Protein AF-A0A965QWD1-F1 (afdb_monomer)

Sequence (114 aa):
MAAEAGAGGAGETITLSPFEVVSENKGYFAANSVSGTRLNSKIEDLGQSITVMTKDQMQDFAMLDINDMFDYMASTEGTNSYSQFETDRTGAVVDKVSLDPNNANRVRGIGNAN

Secondary structure (DSSP, 8-state):
-PPP-----TT----PPPP------BTTB--EE-TTTSS-EEGGG-SS------HHHHHHTT--SHHHHHTTSTTEE-TTT---EEE-TTS-EEEHHHH-TTT--EETTTB---

Nearest PDB structures (foldseek):
  3qlb-assembly2_B  TM=6.874E-01  e=3.185E-02  Pseudomonas fluorescens
  6e4v-assembly1_A  TM=8.132E-01  e=6.174E-01  Escherichia coli BW25113
  3efm-assembly1_A  TM=7.427E-01  e=9.249E-01  Bordetella pertussis

Foldseek 3Di:
DDDDDDDDDDPDDDDDDDDDDDAPADQQDGQFDCPPPVDGGGPVPDPDDDDDGDPNNCVVQVPDDPQSVQVVDPQKHALVGAWDWDQDPVRDIDTCCVVPRNQRMDRPPPHTPD

Mean predicted aligned error: 10.03 Å

Structure (mmCIF, N/CA/C/O backbone):
data_AF-A0A965QWD1-F1
#
_entry.id   AF-A0A965QWD1-F1
#
loop_
_atom_site.group_PDB
_atom_site.id
_atom_site.type_symbol
_atom_site.label_atom_id
_atom_site.label_alt_id
_atom_site.label_comp_id
_atom_site.label_asym_id
_atom_site.label_entity_id
_atom_site.label_seq_id
_atom_site.pdbx_PDB_ins_code
_atom_site.Cartn_x
_atom_site.Cartn_y
_atom_site.Cartn_z
_atom_site.occupancy
_atom_site.B_iso_or_equiv
_atom_site.auth_seq_id
_atom_site.auth_comp_id
_atom_site.auth_asym_id
_atom_site.auth_atom_id
_atom_site.pdbx_PDB_model_num
ATOM 1 N N . MET A 1 1 ? -15.193 -3.843 41.020 1.00 39.53 1 MET A N 1
ATOM 2 C CA . MET A 1 1 ? -14.222 -4.095 42.104 1.00 39.53 1 MET A CA 1
ATOM 3 C C . MET A 1 1 ? -12.999 -3.258 41.768 1.00 39.53 1 MET A C 1
ATOM 5 O O . MET A 1 1 ? -12.417 -3.482 40.717 1.00 39.53 1 MET A O 1
ATOM 9 N N . ALA A 1 2 ? -12.770 -2.180 42.518 1.00 35.56 2 ALA A N 1
ATOM 10 C CA . ALA A 1 2 ? -11.785 -1.144 42.202 1.00 35.56 2 ALA A CA 1
ATOM 11 C C . ALA A 1 2 ? -10.358 -1.636 42.486 1.00 35.56 2 ALA A C 1
ATOM 13 O O . ALA A 1 2 ? -10.142 -2.301 43.497 1.00 35.56 2 ALA A O 1
ATOM 14 N N . ALA A 1 3 ? -9.412 -1.318 41.600 1.00 43.53 3 ALA A N 1
ATOM 15 C CA . ALA A 1 3 ? -7.992 -1.552 41.828 1.00 43.53 3 ALA A CA 1
ATOM 16 C C . ALA A 1 3 ? -7.415 -0.392 42.652 1.00 43.53 3 ALA A C 1
ATOM 18 O O . ALA A 1 3 ? -7.563 0.774 42.286 1.00 43.53 3 ALA A O 1
ATOM 19 N N . GLU A 1 4 ? -6.797 -0.731 43.778 1.00 44.12 4 GLU A N 1
ATOM 20 C CA . GLU A 1 4 ? -6.110 0.184 44.683 1.00 44.12 4 GLU A CA 1
ATOM 21 C C . GLU A 1 4 ? -4.706 0.489 44.135 1.00 44.12 4 GLU A C 1
ATOM 23 O O . GLU A 1 4 ? -3.931 -0.425 43.851 1.00 44.12 4 GLU A O 1
ATOM 28 N N . ALA A 1 5 ? -4.380 1.771 43.960 1.00 49.50 5 ALA A N 1
ATOM 29 C CA . ALA A 1 5 ? -3.040 2.213 43.586 1.00 49.50 5 ALA A CA 1
ATOM 30 C C . ALA A 1 5 ? -2.191 2.367 44.858 1.00 49.50 5 ALA A C 1
ATOM 32 O O . ALA A 1 5 ? -2.329 3.348 45.589 1.00 49.50 5 ALA A O 1
ATOM 33 N N . GLY A 1 6 ? -1.329 1.385 45.126 1.00 48.06 6 GLY A N 1
ATOM 34 C CA . GLY A 1 6 ? -0.339 1.453 46.199 1.00 48.06 6 GLY A CA 1
ATOM 35 C C . GLY A 1 6 ? 0.711 2.532 45.922 1.00 48.06 6 GLY A C 1
ATOM 36 O O . GLY A 1 6 ? 1.301 2.583 44.844 1.00 48.06 6 GLY A O 1
ATOM 37 N N . ALA A 1 7 ? 0.940 3.406 46.902 1.00 54.06 7 ALA A N 1
ATOM 38 C CA . ALA A 1 7 ? 1.985 4.421 46.868 1.00 54.06 7 ALA A CA 1
ATOM 39 C C . ALA A 1 7 ? 3.366 3.770 47.087 1.00 54.06 7 ALA A C 1
ATOM 41 O O . ALA A 1 7 ? 3.729 3.448 48.217 1.00 54.06 7 ALA A O 1
ATOM 42 N N . GLY A 1 8 ? 4.121 3.568 46.004 1.00 51.28 8 GLY A N 1
ATOM 43 C CA . GLY A 1 8 ? 5.502 3.074 46.041 1.00 51.28 8 GLY A CA 1
ATOM 44 C C . GLY A 1 8 ? 6.488 4.179 46.430 1.00 51.28 8 GLY A C 1
ATOM 45 O O . GLY A 1 8 ? 6.473 5.271 45.858 1.00 51.28 8 GLY A O 1
ATOM 46 N N . GLY A 1 9 ? 7.328 3.909 47.430 1.00 57.25 9 GLY A N 1
ATOM 47 C CA . GLY A 1 9 ? 8.361 4.829 47.908 1.00 57.25 9 GLY A CA 1
ATOM 48 C C . GLY A 1 9 ? 9.453 5.092 46.864 1.00 57.25 9 GLY A C 1
ATOM 49 O O . GLY A 1 9 ? 9.691 4.290 45.961 1.00 57.25 9 GLY A O 1
ATOM 50 N N . ALA A 1 10 ? 10.137 6.232 46.999 1.00 59.22 10 ALA A N 1
ATOM 51 C CA . ALA A 1 10 ? 11.223 6.648 46.113 1.00 59.22 10 ALA A CA 1
ATOM 52 C C . ALA A 1 10 ? 12.355 5.598 46.089 1.00 59.22 10 ALA A C 1
ATOM 54 O O . ALA A 1 10 ? 13.171 5.537 47.006 1.00 59.22 10 ALA A O 1
ATOM 55 N N . GLY A 1 11 ? 12.377 4.763 45.044 1.00 64.25 11 GLY A N 1
ATOM 56 C CA . GLY A 1 11 ? 13.372 3.704 44.838 1.00 64.25 11 GLY A CA 1
ATOM 57 C C . GLY A 1 11 ? 12.822 2.387 44.276 1.00 64.25 11 GLY A C 1
ATOM 58 O O . GLY A 1 11 ? 13.609 1.547 43.848 1.00 64.25 11 GLY A O 1
ATOM 59 N N . GLU A 1 12 ? 11.502 2.194 44.239 1.00 76.50 12 GLU A N 1
ATOM 60 C CA . GLU A 1 12 ? 10.887 0.965 43.724 1.00 76.50 12 GLU A CA 1
ATOM 61 C C . GLU A 1 12 ? 10.695 1.022 42.197 1.00 76.50 12 GLU A C 1
ATOM 63 O O . GLU A 1 12 ? 10.115 1.964 41.654 1.00 76.50 12 GLU A O 1
ATOM 68 N N . THR A 1 13 ? 11.218 0.027 41.473 1.00 77.38 13 THR A N 1
ATOM 69 C CA . THR A 1 13 ? 11.055 -0.066 40.015 1.00 77.38 13 THR A CA 1
ATOM 70 C C . THR A 1 13 ? 9.606 -0.408 39.675 1.00 77.38 13 THR A C 1
ATOM 72 O O . THR A 1 13 ? 9.156 -1.533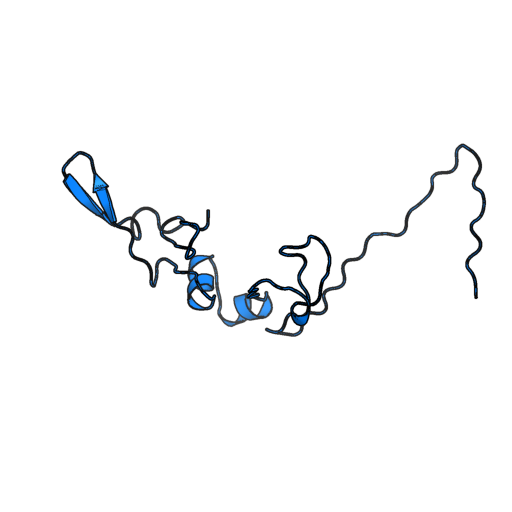 39.883 1.00 77.38 13 THR A O 1
ATOM 75 N N . ILE A 1 14 ? 8.879 0.560 39.114 1.00 82.31 14 ILE A N 1
ATOM 76 C CA . ILE A 1 14 ? 7.513 0.356 38.628 1.00 82.31 14 ILE A CA 1
ATOM 77 C C . ILE A 1 14 ? 7.577 -0.502 37.364 1.00 82.31 14 ILE A C 1
ATOM 79 O O . ILE A 1 14 ? 8.058 -0.063 36.320 1.00 82.31 14 ILE A O 1
ATOM 83 N N . THR A 1 15 ? 7.083 -1.734 37.461 1.00 83.12 15 THR A N 1
ATOM 84 C CA . THR A 1 15 ? 6.908 -2.600 36.293 1.00 83.12 15 THR A CA 1
ATOM 85 C C . THR A 1 15 ? 5.579 -2.253 35.637 1.00 83.12 15 THR A C 1
ATOM 87 O O . THR A 1 15 ? 4.520 -2.433 36.236 1.00 83.12 15 THR A O 1
ATOM 90 N N . LEU A 1 16 ? 5.633 -1.720 34.417 1.00 87.81 16 LEU A N 1
ATOM 91 C CA . LEU A 1 16 ? 4.440 -1.458 33.619 1.00 87.81 16 LEU A CA 1
ATOM 92 C C . LEU A 1 16 ? 3.940 -2.752 32.976 1.00 87.81 16 LEU A C 1
ATOM 94 O O . LEU A 1 16 ? 4.729 -3.635 32.634 1.00 87.81 16 LEU A O 1
ATOM 98 N N . SER A 1 17 ? 2.626 -2.836 32.777 1.00 88.88 17 SER A N 1
ATOM 99 C CA . SER A 1 17 ? 2.031 -3.897 31.970 1.00 88.88 17 SER A CA 1
ATOM 100 C C . SER A 1 17 ? 2.636 -3.892 30.560 1.00 88.88 17 SER A C 1
ATOM 102 O O . SER A 1 17 ? 2.851 -2.810 30.000 1.00 88.88 17 SER A O 1
ATOM 104 N N . PRO A 1 18 ? 2.903 -5.070 29.967 1.00 87.62 18 PRO A N 1
ATOM 105 C CA . PRO A 1 18 ? 3.373 -5.144 28.594 1.00 87.62 18 PRO A CA 1
ATOM 106 C C . PRO A 1 18 ? 2.336 -4.529 27.652 1.00 87.62 18 PRO A C 1
ATOM 108 O O . PRO A 1 18 ? 1.128 -4.671 27.845 1.00 87.62 18 PRO A O 1
ATOM 111 N N . PHE A 1 19 ? 2.823 -3.839 26.627 1.00 83.56 19 PHE A N 1
ATOM 112 C CA . PHE A 1 19 ? 1.975 -3.371 25.543 1.00 83.56 19 PHE A CA 1
ATOM 113 C C . PHE A 1 19 ? 1.619 -4.559 24.644 1.00 83.56 19 PHE A C 1
ATOM 115 O O . PHE A 1 19 ? 2.508 -5.183 24.064 1.00 83.56 19 PHE A O 1
ATOM 122 N N . GLU A 1 20 ? 0.329 -4.872 24.541 1.00 78.12 20 GLU A N 1
ATOM 123 C CA . GLU A 1 20 ? -0.195 -5.932 23.681 1.00 78.12 20 GLU A CA 1
ATOM 124 C C . GLU A 1 20 ? -0.981 -5.320 22.516 1.00 78.12 20 GLU A C 1
ATOM 126 O O . GLU A 1 20 ? -1.841 -4.4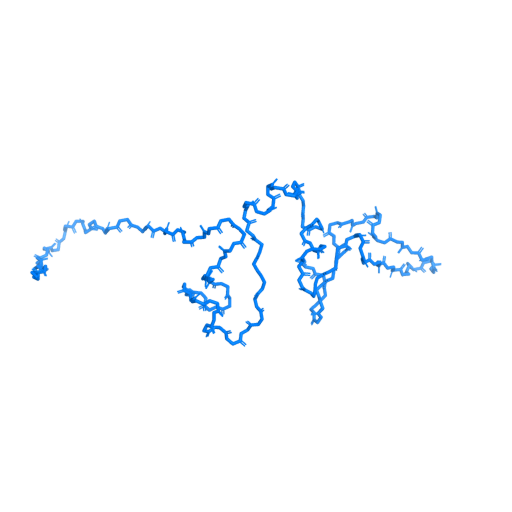59 22.714 1.00 78.12 20 GLU A O 1
ATOM 131 N N . VAL A 1 21 ? -0.681 -5.762 21.291 1.00 72.06 21 VAL A N 1
ATOM 132 C CA . VAL A 1 21 ? -1.420 -5.378 20.082 1.00 72.06 21 VAL A CA 1
ATOM 133 C C . VAL A 1 21 ? -2.273 -6.559 19.651 1.00 72.06 21 VAL A C 1
ATOM 135 O O . VAL A 1 21 ? -1.741 -7.584 19.233 1.00 72.06 21 VAL A O 1
ATOM 138 N N . VAL A 1 22 ? -3.593 -6.403 19.718 1.00 73.06 22 VAL A N 1
ATOM 139 C CA . VAL A 1 22 ? -4.544 -7.420 19.263 1.00 73.06 22 VAL A CA 1
ATOM 140 C C . VAL A 1 22 ? -5.014 -7.061 17.855 1.00 73.06 22 VAL A C 1
ATOM 142 O O . VAL A 1 22 ? -5.509 -5.959 17.624 1.00 73.06 22 VAL A O 1
ATOM 145 N N . SER A 1 23 ? -4.848 -7.975 16.897 1.00 71.94 23 SER A N 1
ATOM 146 C CA . SER A 1 23 ? -5.399 -7.814 15.549 1.00 71.94 23 SER A CA 1
ATOM 147 C C . SER A 1 23 ? -6.810 -8.401 15.476 1.00 71.94 23 SER A C 1
ATOM 149 O O . SER A 1 23 ? -6.989 -9.589 15.736 1.00 71.94 23 SER A O 1
ATOM 151 N N . GLU A 1 24 ? -7.788 -7.605 15.049 1.00 74.75 24 GLU A N 1
ATOM 152 C CA . GLU A 1 24 ? -9.187 -8.030 14.849 1.00 74.75 24 GLU A CA 1
ATOM 153 C C . GLU A 1 24 ? -9.531 -8.264 13.363 1.00 74.75 24 GLU A C 1
ATOM 155 O O . GLU A 1 24 ? -10.678 -8.121 12.943 1.00 74.75 24 GLU A O 1
ATOM 160 N N . ASN A 1 25 ? -8.538 -8.599 12.534 1.00 80.38 25 ASN A N 1
ATOM 161 C CA . ASN A 1 25 ? -8.762 -8.865 11.110 1.00 80.38 25 ASN A CA 1
ATOM 162 C C . ASN A 1 25 ? -9.271 -10.295 10.898 1.00 80.38 25 ASN A C 1
ATOM 164 O O . ASN A 1 25 ? -8.824 -11.228 11.568 1.00 80.38 25 ASN A O 1
ATOM 168 N N . LYS A 1 26 ? -10.186 -10.477 9.941 1.00 86.81 26 LYS A N 1
ATOM 169 C CA . LYS A 1 26 ? -10.729 -11.791 9.578 1.00 86.81 26 LYS A CA 1
ATOM 170 C C . LYS A 1 26 ? -10.659 -11.988 8.069 1.00 86.81 26 LYS A C 1
ATOM 172 O O . LYS A 1 26 ? -11.469 -11.419 7.335 1.00 86.81 26 LYS A O 1
ATOM 177 N N . GLY A 1 27 ? -9.730 -12.830 7.618 1.00 91.38 27 GLY A N 1
ATOM 178 C CA . GLY A 1 27 ? -9.482 -13.031 6.192 1.00 91.38 27 GLY A CA 1
ATOM 179 C C . GLY A 1 27 ? -9.188 -11.694 5.514 1.00 91.38 27 GLY A C 1
ATOM 180 O O . GLY A 1 27 ? -8.388 -10.902 6.006 1.00 91.38 27 GLY A O 1
ATOM 181 N N . TYR A 1 28 ? -9.910 -11.402 4.431 1.00 93.94 28 TYR A N 1
ATOM 182 C CA . TYR A 1 28 ? -9.712 -10.179 3.642 1.00 93.94 28 TYR A CA 1
ATOM 183 C C . TYR A 1 28 ? -10.410 -8.940 4.221 1.00 93.94 28 TYR A C 1
ATOM 185 O O . TYR A 1 28 ? -10.383 -7.874 3.611 1.00 93.94 28 TYR A O 1
ATOM 193 N N . PHE A 1 29 ? -11.053 -9.060 5.385 1.00 91.19 29 PHE A N 1
ATOM 194 C CA . PHE A 1 29 ? -11.743 -7.953 6.033 1.00 91.19 29 PHE A CA 1
ATOM 195 C C . PHE A 1 29 ? -10.931 -7.394 7.206 1.00 91.19 29 PHE A C 1
ATOM 197 O O . PHE A 1 29 ? -10.606 -8.111 8.159 1.00 91.19 29 PHE A O 1
ATOM 204 N N . ALA A 1 30 ? -10.665 -6.088 7.151 1.00 90.81 30 ALA A N 1
ATOM 205 C CA . ALA A 1 30 ? -10.085 -5.303 8.233 1.00 90.81 30 ALA A CA 1
ATOM 206 C C . ALA A 1 30 ? -11.078 -4.211 8.653 1.00 90.81 30 ALA A C 1
ATOM 208 O O . ALA A 1 30 ? -11.508 -3.415 7.822 1.00 90.81 30 ALA A O 1
ATOM 209 N N . ALA A 1 31 ? -11.452 -4.181 9.935 1.00 88.81 31 ALA A N 1
ATOM 210 C CA . ALA A 1 31 ? -12.445 -3.235 10.458 1.00 88.81 31 ALA A CA 1
ATOM 211 C C . ALA A 1 31 ? -11.830 -1.907 10.924 1.00 88.81 31 ALA A C 1
ATOM 213 O O . ALA A 1 31 ? -12.501 -0.874 10.922 1.00 88.81 31 ALA A O 1
ATOM 214 N N . ASN A 1 32 ? -10.554 -1.939 11.318 1.00 90.31 32 ASN A N 1
ATOM 215 C CA . ASN A 1 32 ? -9.872 -0.831 11.973 1.00 90.31 32 ASN A CA 1
ATOM 216 C C . ASN A 1 32 ? -8.557 -0.498 11.256 1.00 90.31 32 ASN A C 1
ATOM 218 O O . ASN A 1 32 ? -7.945 -1.354 10.616 1.00 90.31 32 ASN A O 1
ATOM 222 N N . SER A 1 33 ? -8.101 0.745 11.383 1.00 89.38 33 SER A N 1
ATOM 223 C CA . SER A 1 33 ? -6.826 1.207 10.840 1.00 89.38 33 SER A CA 1
ATOM 224 C C . SER A 1 33 ? -6.203 2.269 11.740 1.00 89.38 33 SER A C 1
ATOM 226 O O . SER A 1 33 ? -6.896 3.111 12.305 1.00 89.38 33 SER A O 1
ATOM 228 N N . VAL A 1 34 ? -4.873 2.232 11.838 1.00 89.88 34 VAL A N 1
ATOM 229 C CA . VAL A 1 34 ? -4.048 3.285 12.459 1.00 89.88 34 VAL A CA 1
ATOM 230 C C . VAL A 1 34 ? -3.611 4.327 11.419 1.00 89.88 34 VAL A C 1
ATOM 232 O O . VAL A 1 34 ? -3.122 5.409 11.760 1.00 89.88 34 VAL A O 1
ATOM 235 N N . SER A 1 35 ? -3.795 4.018 10.131 1.00 86.75 35 SER A N 1
ATOM 236 C CA . SER A 1 35 ? -3.427 4.907 9.035 1.00 86.75 35 SER A CA 1
ATOM 237 C C . SER A 1 35 ? -4.268 6.185 9.063 1.00 86.75 35 SER A C 1
ATOM 239 O O . SER A 1 35 ? -5.474 6.157 9.297 1.00 86.75 35 SER A O 1
ATOM 241 N N . GLY A 1 36 ? -3.616 7.327 8.848 1.00 84.12 36 GLY A N 1
ATOM 242 C CA . GLY A 1 36 ? -4.245 8.649 8.846 1.00 84.12 36 GLY A CA 1
ATOM 243 C C . GLY A 1 36 ? -4.372 9.310 10.224 1.00 84.12 36 GLY A C 1
ATOM 244 O O . GLY A 1 36 ? -4.109 10.505 10.327 1.00 84.12 36 GLY A O 1
ATOM 245 N N . THR A 1 37 ? -4.718 8.573 11.286 1.00 89.12 37 THR A N 1
ATOM 246 C CA . THR A 1 37 ? -5.006 9.163 12.616 1.00 89.12 37 THR A CA 1
ATOM 247 C C . THR A 1 37 ? -4.007 8.801 13.711 1.00 89.12 37 THR A C 1
ATOM 249 O O . THR A 1 37 ? -4.008 9.448 14.756 1.00 89.12 37 THR A O 1
ATOM 252 N N . ARG A 1 38 ? -3.145 7.794 13.500 1.00 88.62 38 ARG A N 1
ATOM 253 C CA . ARG A 1 38 ? -2.241 7.224 14.524 1.00 88.62 38 ARG A CA 1
ATOM 254 C C . ARG A 1 38 ? -2.960 6.627 15.742 1.00 88.62 38 ARG A C 1
ATOM 256 O O . ARG A 1 38 ? -2.316 6.316 16.740 1.00 88.62 38 ARG A O 1
ATOM 263 N N . LEU A 1 39 ? -4.272 6.441 15.655 1.00 87.38 39 LEU A N 1
ATOM 264 C CA . LEU A 1 39 ? -5.106 5.793 16.661 1.00 87.38 39 LEU A CA 1
ATOM 265 C C . LEU A 1 39 ? -5.775 4.587 16.012 1.00 87.38 39 LEU A C 1
ATOM 267 O O . LEU A 1 39 ? -6.071 4.629 14.825 1.00 87.38 39 LEU A O 1
ATOM 271 N N . ASN A 1 40 ? -6.026 3.523 16.773 1.00 87.50 40 ASN A N 1
ATOM 272 C CA . ASN A 1 40 ? -6.794 2.386 16.270 1.00 87.50 40 ASN A CA 1
ATOM 273 C C . ASN A 1 40 ? -8.266 2.800 16.105 1.00 87.50 40 ASN A C 1
ATOM 275 O O . ASN A 1 40 ? -9.040 2.740 17.060 1.00 87.50 40 ASN A O 1
ATOM 279 N N . SER A 1 41 ? -8.621 3.292 14.919 1.00 90.25 41 SER A N 1
ATOM 280 C CA . SER A 1 41 ? -9.950 3.810 14.593 1.00 90.25 41 SER A CA 1
ATOM 281 C C . SER A 1 41 ? -10.674 2.855 13.656 1.00 90.25 41 SER A C 1
ATOM 283 O O . SER A 1 41 ? -10.056 2.259 12.773 1.00 90.25 41 SER A O 1
ATOM 285 N N . LYS A 1 42 ? -11.993 2.740 13.808 1.00 90.44 42 LYS A N 1
ATOM 286 C CA . LYS A 1 42 ? -12.811 2.008 12.844 1.00 90.44 42 LYS A CA 1
ATOM 287 C C . LYS A 1 42 ? -12.804 2.722 11.501 1.00 90.44 42 LYS A C 1
ATOM 289 O O . LYS A 1 42 ? -12.924 3.943 11.456 1.00 90.44 42 LYS A O 1
ATOM 294 N N . ILE A 1 43 ? -12.721 1.967 10.411 1.00 90.75 43 ILE A N 1
ATOM 295 C CA . ILE A 1 43 ? -12.671 2.539 9.058 1.00 90.75 43 ILE A CA 1
ATOM 296 C C . ILE A 1 43 ? -13.968 3.294 8.720 1.00 90.75 43 ILE A C 1
ATOM 298 O O . ILE A 1 43 ? -13.903 4.316 8.046 1.00 90.75 43 ILE A O 1
ATOM 302 N N . GLU A 1 44 ? -15.120 2.858 9.244 1.00 90.88 44 GLU A N 1
ATOM 303 C CA . GLU A 1 44 ? -16.417 3.536 9.058 1.00 90.88 44 GLU A CA 1
ATOM 304 C C . GLU A 1 44 ? -16.464 4.960 9.642 1.00 90.88 44 GLU A C 1
ATOM 306 O O . GLU A 1 44 ? -17.200 5.806 9.138 1.00 90.88 44 GLU A O 1
ATOM 311 N N . ASP A 1 45 ? -15.638 5.236 10.653 1.00 92.00 45 ASP A N 1
ATOM 312 C CA . ASP A 1 45 ? -15.576 6.529 11.340 1.00 92.00 45 ASP A CA 1
ATOM 313 C C . ASP A 1 45 ? -14.490 7.455 10.757 1.00 92.00 45 ASP A C 1
ATOM 315 O O . ASP A 1 45 ? -14.323 8.598 11.194 1.00 92.00 45 ASP A O 1
ATOM 319 N N . LEU A 1 46 ? -13.719 6.981 9.772 1.00 90.31 46 LEU A N 1
ATOM 320 C CA . LEU A 1 46 ? -12.650 7.748 9.141 1.00 90.31 46 LEU A CA 1
ATOM 321 C C . LEU A 1 46 ? -13.189 8.501 7.921 1.00 90.31 46 LEU A C 1
ATOM 323 O O . LEU A 1 46 ? -13.620 7.913 6.937 1.00 90.31 46 LEU A O 1
ATOM 327 N N . GLY A 1 47 ? -13.079 9.832 7.934 1.00 90.94 47 GLY A N 1
ATOM 328 C CA . GLY A 1 47 ? -13.461 10.694 6.804 1.00 90.94 47 GLY A CA 1
ATOM 329 C C . GLY A 1 47 ? -12.516 10.636 5.592 1.00 90.94 47 GLY A C 1
ATOM 330 O O . GLY A 1 47 ? -12.522 11.549 4.771 1.00 90.94 47 GLY A O 1
ATOM 331 N N . GLN A 1 48 ? -11.662 9.616 5.504 1.00 88.69 48 GLN A N 1
ATOM 332 C CA . GLN A 1 48 ? -10.673 9.426 4.443 1.00 88.69 48 GLN A CA 1
ATOM 333 C C . GLN A 1 48 ? -10.983 8.133 3.687 1.00 88.69 48 GLN A C 1
ATOM 335 O O . GLN A 1 48 ? -11.394 7.144 4.287 1.00 88.69 48 GLN A O 1
ATOM 340 N N . SER A 1 49 ? -10.744 8.120 2.374 1.00 89.31 49 SER A N 1
ATOM 341 C CA . SER A 1 49 ? -10.833 6.884 1.593 1.00 89.31 49 SER A CA 1
ATOM 342 C C . SER A 1 49 ? -9.657 5.976 1.946 1.00 89.31 49 SER A C 1
ATOM 344 O O . SER A 1 49 ? -8.506 6.321 1.677 1.00 89.31 49 SER A O 1
ATOM 346 N N . ILE A 1 50 ? -9.943 4.830 2.563 1.00 90.31 50 ILE A N 1
ATOM 347 C CA . ILE A 1 50 ? -8.940 3.850 2.980 1.00 90.31 50 ILE A CA 1
ATOM 348 C C . ILE A 1 50 ? -9.269 2.522 2.311 1.00 90.31 50 ILE A C 1
ATOM 350 O O . ILE A 1 50 ? -10.356 1.979 2.476 1.00 90.31 50 ILE A O 1
ATOM 354 N N . THR A 1 51 ? -8.307 1.990 1.564 1.00 91.75 51 THR A N 1
ATOM 355 C CA . THR A 1 51 ? -8.322 0.606 1.082 1.00 91.75 51 THR A CA 1
ATOM 356 C C . THR A 1 51 ? -7.244 -0.150 1.843 1.00 91.75 51 THR A C 1
ATOM 358 O O . THR A 1 51 ? -6.141 0.368 2.019 1.00 91.75 51 THR A O 1
ATOM 361 N N . VAL A 1 52 ? -7.563 -1.345 2.336 1.00 91.94 52 VAL A N 1
ATOM 362 C CA . VAL A 1 52 ? -6.633 -2.163 3.119 1.00 91.94 52 VAL A CA 1
ATOM 363 C C . VAL A 1 52 ? -6.371 -3.455 2.370 1.00 91.94 52 VAL A C 1
ATOM 365 O O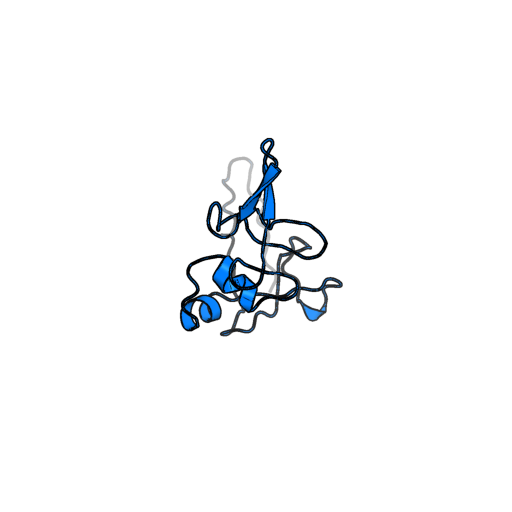 . VAL A 1 52 ? -7.308 -4.179 2.046 1.00 91.94 52 VAL A O 1
ATOM 368 N N . MET A 1 53 ? -5.095 -3.758 2.142 1.00 93.31 53 MET A N 1
ATOM 369 C CA . MET A 1 53 ? -4.668 -5.083 1.716 1.00 93.31 53 MET A CA 1
ATOM 370 C C . MET A 1 53 ? -4.289 -5.903 2.948 1.00 93.31 53 MET A C 1
ATOM 372 O O . MET A 1 53 ? -3.447 -5.485 3.744 1.00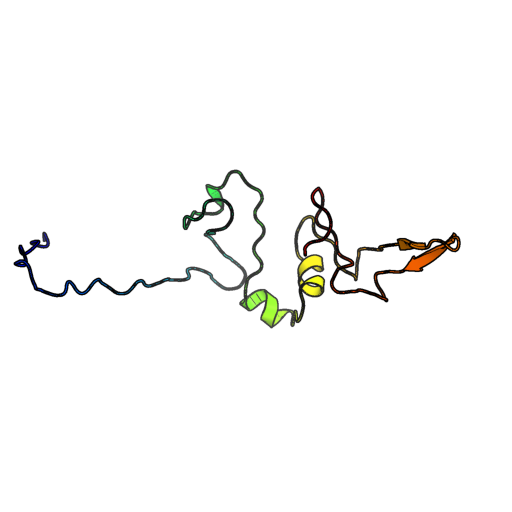 93.31 53 MET A O 1
ATOM 376 N N . THR A 1 54 ? -4.934 -7.053 3.130 1.00 93.81 54 THR A N 1
ATOM 377 C CA . THR A 1 54 ? -4.652 -7.949 4.260 1.00 93.81 54 THR A CA 1
ATOM 378 C C . THR A 1 54 ? -3.543 -8.938 3.921 1.00 93.81 54 THR A C 1
ATOM 380 O O . THR A 1 54 ? -3.306 -9.252 2.756 1.00 93.81 54 THR A O 1
ATOM 383 N N . LYS A 1 55 ? -2.883 -9.476 4.949 1.00 91.81 55 LYS A N 1
ATOM 384 C CA . LYS A 1 55 ? -1.835 -10.484 4.761 1.00 91.81 55 LYS A CA 1
ATOM 385 C C . LYS A 1 55 ? -2.374 -11.769 4.132 1.00 91.81 55 LYS A C 1
ATOM 387 O O . LYS A 1 55 ? -1.734 -12.292 3.228 1.00 91.81 55 LYS A O 1
ATOM 392 N N . ASP A 1 56 ? -3.539 -12.230 4.576 1.00 93.25 56 ASP A N 1
ATOM 393 C CA . ASP A 1 56 ? -4.185 -13.427 4.027 1.00 93.25 56 ASP A CA 1
ATOM 394 C C . ASP A 1 56 ? -4.449 -13.240 2.527 1.00 93.25 56 ASP A C 1
ATOM 396 O O . ASP A 1 56 ? -4.111 -14.101 1.725 1.00 93.25 56 ASP A O 1
ATOM 400 N N . GLN A 1 57 ? -4.924 -12.056 2.124 1.00 94.88 57 GLN A N 1
ATOM 401 C CA . GLN A 1 57 ? -5.135 -11.729 0.713 1.00 94.88 57 GLN A CA 1
ATOM 402 C C . GLN A 1 57 ? -3.843 -11.715 -0.103 1.00 94.88 57 GLN A C 1
ATOM 404 O O . GLN A 1 57 ? -3.812 -12.251 -1.208 1.00 94.88 57 GLN A O 1
ATOM 409 N N . MET A 1 58 ? -2.773 -11.125 0.437 1.00 95.25 58 MET A N 1
ATOM 410 C CA . MET A 1 58 ? -1.466 -11.135 -0.226 1.00 95.25 58 MET A CA 1
ATOM 411 C C . MET A 1 58 ? -0.944 -12.564 -0.410 1.00 95.25 58 MET A C 1
ATOM 413 O O . MET A 1 58 ? -0.379 -12.885 -1.451 1.00 95.25 58 MET A O 1
ATOM 417 N N . GLN A 1 59 ? -1.144 -13.430 0.586 1.00 95.38 59 GLN A N 1
ATOM 418 C CA . GLN A 1 59 ? -0.691 -14.819 0.546 1.00 95.38 59 GLN A CA 1
ATOM 419 C C . GLN A 1 59 ? -1.507 -15.669 -0.431 1.00 95.38 59 GLN A C 1
ATOM 421 O O . GLN A 1 59 ? -0.922 -16.427 -1.202 1.00 95.38 59 GLN A O 1
ATOM 426 N N . ASP A 1 60 ? -2.826 -15.510 -0.442 1.00 95.94 60 ASP A N 1
ATOM 427 C CA . ASP A 1 60 ? -3.726 -16.291 -1.291 1.00 95.94 60 ASP A CA 1
ATOM 428 C C . ASP A 1 60 ? -3.579 -15.942 -2.781 1.00 95.94 60 ASP A C 1
ATOM 430 O O . ASP A 1 60 ? -3.671 -16.826 -3.635 1.00 95.94 60 ASP A O 1
ATOM 434 N N . PHE A 1 61 ? -3.295 -14.675 -3.106 1.00 94.19 61 PHE A N 1
ATOM 435 C CA . PHE A 1 61 ? -2.986 -14.245 -4.477 1.00 94.19 61 PHE A CA 1
ATOM 436 C C . PHE A 1 61 ? -1.499 -14.338 -4.836 1.00 94.19 61 PHE A C 1
ATOM 438 O O . PHE A 1 61 ? -1.127 -13.978 -5.950 1.00 94.19 61 PHE A O 1
ATOM 445 N N . ALA A 1 62 ? -0.660 -14.838 -3.921 1.00 95.12 62 ALA A N 1
ATOM 446 C CA . ALA A 1 62 ? 0.786 -14.947 -4.095 1.00 95.12 62 ALA A CA 1
ATOM 447 C C . ALA A 1 62 ? 1.452 -13.628 -4.542 1.00 95.12 62 ALA A C 1
ATOM 449 O O . ALA A 1 62 ? 2.333 -13.638 -5.397 1.00 95.12 62 ALA A O 1
ATOM 450 N N . MET A 1 63 ? 1.040 -12.504 -3.949 1.00 94.56 63 MET A N 1
ATOM 451 C CA . MET A 1 63 ? 1.649 -11.191 -4.183 1.00 94.56 63 MET A CA 1
ATOM 452 C C . MET A 1 63 ? 3.040 -11.150 -3.546 1.00 94.56 63 MET A C 1
ATOM 454 O O . MET A 1 63 ? 3.178 -11.376 -2.339 1.00 94.56 63 MET A O 1
ATOM 458 N N . LEU A 1 64 ? 4.068 -10.871 -4.346 1.00 90.94 64 LEU A N 1
ATOM 459 C CA . LEU A 1 64 ? 5.469 -10.891 -3.922 1.00 90.94 64 LEU A CA 1
ATOM 460 C C . LEU A 1 64 ? 6.062 -9.489 -3.811 1.00 90.94 64 LEU A C 1
ATOM 462 O O . LEU A 1 64 ? 6.992 -9.283 -3.026 1.00 90.94 64 LEU A O 1
ATOM 466 N N . ASP A 1 65 ? 5.521 -8.533 -4.562 1.00 89.38 65 ASP A N 1
ATOM 467 C CA . ASP A 1 65 ? 5.952 -7.145 -4.533 1.00 89.38 65 ASP A CA 1
ATOM 468 C C . ASP A 1 65 ? 4.780 -6.148 -4.501 1.00 89.38 65 ASP A C 1
ATOM 470 O O . ASP A 1 65 ? 3.601 -6.504 -4.449 1.00 89.38 65 ASP A O 1
ATOM 474 N N . ILE A 1 66 ? 5.118 -4.858 -4.446 1.00 89.00 66 ILE A N 1
ATOM 475 C CA . ILE A 1 66 ? 4.125 -3.785 -4.363 1.00 89.00 66 ILE A CA 1
ATOM 476 C C . ILE A 1 66 ? 3.371 -3.569 -5.684 1.00 89.00 66 ILE A C 1
ATOM 478 O O . ILE A 1 66 ? 2.232 -3.103 -5.658 1.00 89.00 66 ILE A O 1
ATOM 482 N N . ASN A 1 67 ? 3.967 -3.918 -6.828 1.00 89.50 67 ASN A N 1
ATOM 483 C CA . ASN A 1 67 ? 3.299 -3.811 -8.122 1.00 89.50 67 ASN A CA 1
ATOM 484 C C . ASN A 1 67 ? 2.170 -4.841 -8.229 1.00 89.50 67 ASN A C 1
ATOM 486 O O . ASN A 1 67 ? 1.094 -4.480 -8.700 1.00 89.50 67 ASN A O 1
ATOM 490 N N . ASP A 1 68 ? 2.359 -6.048 -7.685 1.00 91.25 68 ASP A N 1
ATOM 491 C CA . ASP A 1 68 ? 1.296 -7.060 -7.589 1.00 91.25 68 ASP A CA 1
ATOM 492 C C . ASP A 1 68 ? 0.094 -6.561 -6.768 1.00 91.25 68 ASP A C 1
ATOM 494 O O . ASP A 1 68 ? -1.061 -6.868 -7.067 1.00 91.25 68 ASP A O 1
ATOM 498 N N . MET A 1 69 ? 0.346 -5.770 -5.718 1.00 92.38 69 MET A N 1
ATOM 499 C CA . MET A 1 69 ? -0.717 -5.193 -4.888 1.00 92.38 69 MET A CA 1
ATOM 500 C C . MET A 1 69 ? -1.493 -4.094 -5.618 1.00 92.38 69 MET A C 1
ATOM 502 O O . MET A 1 69 ? -2.704 -3.966 -5.422 1.00 92.38 69 MET A O 1
ATOM 506 N N . PHE A 1 70 ? -0.818 -3.278 -6.435 1.00 92.75 70 PHE A N 1
ATOM 507 C CA . PHE A 1 70 ? -1.445 -2.130 -7.095 1.00 92.75 70 PHE A CA 1
ATOM 508 C C . PHE A 1 70 ? -2.557 -2.521 -8.065 1.00 92.75 70 PHE A C 1
ATOM 510 O O . PHE A 1 70 ? -3.506 -1.752 -8.205 1.00 92.75 70 PHE A O 1
ATOM 517 N N . ASP A 1 71 ? -2.510 -3.727 -8.627 1.00 91.31 71 ASP A N 1
ATOM 518 C CA . ASP A 1 71 ? -3.563 -4.262 -9.495 1.00 91.31 71 ASP A CA 1
ATOM 519 C C . ASP A 1 71 ? -4.918 -4.438 -8.775 1.00 91.31 71 ASP A C 1
ATOM 521 O O . ASP A 1 71 ? -5.971 -4.462 -9.415 1.00 91.31 71 ASP A O 1
ATOM 525 N N . TYR A 1 72 ? -4.916 -4.523 -7.439 1.00 93.00 72 TYR A N 1
ATOM 526 C CA . TYR A 1 72 ? -6.111 -4.752 -6.614 1.00 93.00 72 TYR A CA 1
ATOM 527 C C . TYR A 1 72 ? -6.454 -3.580 -5.691 1.00 93.00 72 TYR A C 1
ATOM 529 O O . TYR A 1 72 ? -7.406 -3.655 -4.909 1.00 93.00 72 TYR A O 1
ATOM 537 N N . MET A 1 73 ? -5.687 -2.495 -5.767 1.00 91.81 73 MET A N 1
ATOM 538 C CA . MET A 1 73 ? -5.833 -1.331 -4.906 1.00 91.81 73 MET A CA 1
ATOM 539 C C . MET A 1 73 ? -6.416 -0.154 -5.685 1.00 91.81 73 MET A C 1
ATOM 541 O O . MET A 1 73 ? -6.160 0.059 -6.869 1.00 91.81 73 MET A O 1
ATOM 545 N N . ALA A 1 74 ? -7.250 0.638 -5.015 1.00 91.00 74 ALA A N 1
ATOM 546 C CA . ALA A 1 74 ? -7.868 1.789 -5.650 1.00 91.00 74 ALA A CA 1
ATOM 547 C C . ALA A 1 74 ? -6.853 2.927 -5.835 1.00 91.00 74 ALA A C 1
ATOM 549 O O . ALA A 1 74 ? -6.130 3.291 -4.912 1.00 91.00 74 ALA A O 1
ATOM 550 N N . SER A 1 75 ? -6.898 3.582 -7.000 1.00 91.94 75 SER A N 1
ATOM 551 C CA . SER A 1 75 ? -6.108 4.790 -7.314 1.00 91.94 75 SER A CA 1
ATOM 552 C C . SER A 1 75 ? -4.586 4.600 -7.364 1.00 91.94 75 SER A C 1
ATOM 554 O O . SER A 1 75 ? -3.851 5.594 -7.369 1.00 91.94 75 SER A O 1
ATOM 556 N N . THR A 1 76 ? -4.131 3.355 -7.457 1.00 93.12 76 THR A N 1
ATOM 557 C CA . THR A 1 76 ? -2.731 2.976 -7.646 1.00 93.12 76 THR A CA 1
ATOM 558 C C . THR A 1 76 ? -2.570 2.189 -8.937 1.00 93.12 76 THR A C 1
ATOM 560 O O . THR A 1 76 ? -3.435 1.393 -9.279 1.00 93.12 76 THR A O 1
ATOM 563 N N . GLU A 1 77 ? -1.477 2.421 -9.652 1.00 93.50 77 GLU A N 1
ATOM 564 C CA . GLU A 1 77 ? -1.147 1.744 -10.905 1.00 93.50 77 GLU A CA 1
ATOM 565 C C . GLU A 1 77 ? 0.307 1.259 -10.806 1.00 93.50 77 GLU A C 1
ATOM 567 O O . GLU A 1 77 ? 1.203 2.057 -10.515 1.00 93.50 77 GLU A O 1
ATOM 572 N N . GLY A 1 78 ? 0.530 -0.041 -11.006 1.00 93.25 78 GLY A N 1
ATOM 573 C CA . GLY A 1 78 ? 1.858 -0.663 -11.024 1.00 93.25 78 GLY A CA 1
ATOM 574 C C . GLY A 1 78 ? 2.365 -0.893 -12.443 1.00 93.25 78 GLY A C 1
ATOM 575 O O . GLY A 1 78 ? 1.705 -0.531 -13.415 1.00 93.25 78 GLY A O 1
ATOM 576 N N . THR A 1 79 ? 3.515 -1.545 -12.575 1.00 91.69 79 THR A N 1
ATOM 577 C CA . THR A 1 79 ? 4.160 -1.856 -13.868 1.00 91.69 79 THR A CA 1
ATOM 578 C C . THR A 1 79 ? 3.275 -2.610 -14.871 1.00 91.69 79 THR A C 1
ATOM 580 O O . THR A 1 79 ? 3.524 -2.536 -16.072 1.00 91.69 79 THR A O 1
ATOM 583 N N . ASN A 1 80 ? 2.223 -3.297 -14.412 1.00 89.12 80 ASN A N 1
ATOM 584 C CA . ASN A 1 80 ? 1.269 -4.003 -15.272 1.00 89.12 80 ASN A CA 1
ATOM 585 C C . ASN A 1 80 ? 0.281 -3.071 -15.994 1.00 89.12 80 ASN A C 1
ATOM 587 O O . ASN A 1 80 ? -0.187 -3.393 -17.086 1.00 89.12 80 ASN A O 1
ATOM 591 N N . SER A 1 81 ? -0.049 -1.921 -15.401 1.00 90.25 81 SER A N 1
ATOM 592 C CA . SER A 1 81 ? -1.076 -1.000 -15.912 1.00 90.25 81 SER A CA 1
ATOM 593 C C . SER A 1 81 ? -0.573 0.428 -16.136 1.00 90.25 81 SER A C 1
ATOM 595 O O . SER A 1 81 ? -1.259 1.231 -16.769 1.00 90.25 81 SER A O 1
ATOM 597 N N . TYR A 1 82 ? 0.608 0.763 -15.619 1.00 91.44 82 TYR A N 1
ATOM 598 C CA . TYR A 1 82 ? 1.247 2.063 -15.741 1.00 91.44 82 TYR A CA 1
ATOM 599 C C . TYR A 1 82 ? 2.403 2.011 -16.738 1.00 91.44 82 TYR A C 1
ATOM 601 O O . TYR A 1 82 ? 3.237 1.111 -16.704 1.00 91.44 82 TYR A O 1
ATOM 609 N N . SER A 1 83 ? 2.484 3.023 -17.600 1.00 88.88 83 SER A N 1
ATOM 610 C CA . SER A 1 83 ? 3.604 3.214 -18.518 1.00 88.88 83 SER A CA 1
ATOM 611 C C . SER A 1 83 ? 4.320 4.522 -18.198 1.00 88.88 83 SER A C 1
ATOM 613 O O . SER A 1 83 ? 3.701 5.589 -18.256 1.00 88.88 83 SER A O 1
ATOM 615 N N . GLN A 1 84 ? 5.619 4.455 -17.914 1.00 89.06 84 GLN A N 1
ATOM 616 C CA . GLN A 1 84 ? 6.453 5.628 -17.667 1.00 89.06 84 GLN A CA 1
ATOM 617 C C . GLN A 1 84 ? 7.499 5.772 -18.766 1.00 89.06 84 GLN A C 1
ATOM 619 O O . GLN A 1 84 ? 8.382 4.930 -18.910 1.00 89.06 84 GLN A O 1
ATOM 624 N N . PHE A 1 85 ? 7.430 6.882 -19.496 1.00 90.56 85 PHE A N 1
ATOM 625 C CA . PHE A 1 85 ? 8.391 7.217 -20.539 1.00 90.56 85 PHE A CA 1
ATOM 626 C C . PHE A 1 85 ? 9.102 8.519 -20.202 1.00 90.56 85 PHE A C 1
ATOM 628 O O . PHE A 1 85 ? 8.467 9.514 -19.849 1.00 90.56 85 PHE A O 1
ATOM 635 N N . GLU A 1 86 ? 10.419 8.523 -20.360 1.00 89.12 86 GLU A N 1
ATOM 636 C CA . GLU A 1 86 ? 11.249 9.715 -20.214 1.00 89.12 86 GLU A CA 1
ATOM 637 C C . GLU A 1 86 ? 11.996 9.986 -21.516 1.00 89.12 86 GLU A C 1
ATOM 639 O O . GLU A 1 86 ? 12.378 9.067 -22.237 1.00 89.12 86 GLU A O 1
ATOM 644 N N . THR A 1 87 ? 12.191 11.263 -21.836 1.00 91.06 87 THR A N 1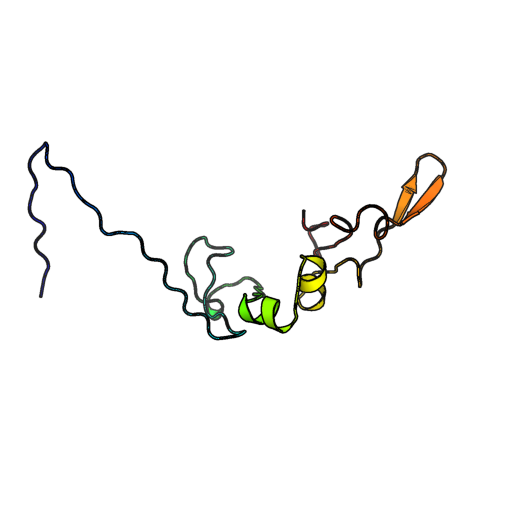
ATOM 645 C CA . THR A 1 87 ? 13.044 11.663 -22.959 1.00 91.06 87 THR A CA 1
ATOM 646 C C . THR A 1 87 ? 14.421 12.018 -22.417 1.00 91.06 87 THR A C 1
ATOM 648 O O . THR A 1 87 ? 14.544 12.928 -21.597 1.00 91.06 87 THR A O 1
ATOM 651 N N . ASP A 1 88 ? 15.451 11.303 -22.860 1.00 88.19 88 ASP A N 1
ATOM 652 C CA . ASP A 1 88 ? 16.835 11.599 -22.483 1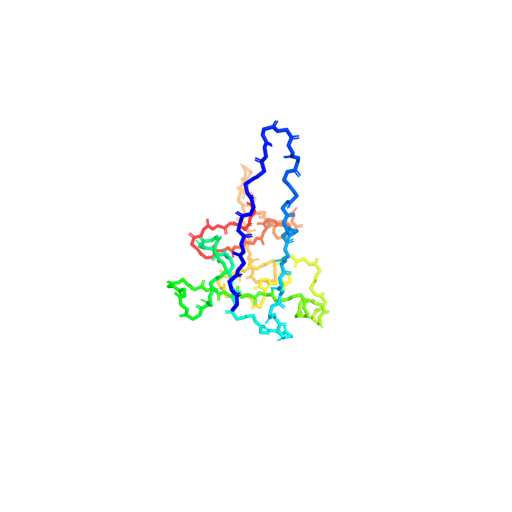.00 88.19 88 ASP A CA 1
ATOM 653 C C . ASP A 1 88 ? 17.364 12.857 -23.213 1.00 88.19 88 ASP A C 1
ATOM 655 O O . ASP A 1 88 ? 16.770 13.358 -24.168 1.00 88.19 88 ASP A O 1
ATOM 659 N N . ARG A 1 89 ? 18.527 13.369 -22.796 1.00 88.62 89 ARG A N 1
ATOM 660 C CA . ARG A 1 89 ? 19.255 14.506 -23.387 1.00 88.62 89 ARG A CA 1
ATOM 661 C C . ARG A 1 89 ? 19.575 14.318 -24.873 1.00 88.62 89 ARG A C 1
ATOM 663 O O . ARG A 1 89 ? 19.830 15.299 -25.564 1.00 88.62 89 ARG A O 1
ATOM 670 N N . THR A 1 90 ? 19.576 13.077 -25.352 1.00 91.88 90 THR A N 1
ATOM 671 C CA . THR A 1 90 ? 19.747 12.707 -26.764 1.00 91.88 90 THR A CA 1
ATOM 672 C C . THR A 1 90 ? 18.448 12.775 -27.578 1.00 91.88 90 THR A C 1
ATOM 674 O O . THR A 1 90 ? 18.487 12.621 -28.796 1.00 91.88 90 THR A O 1
ATOM 677 N N . GLY A 1 91 ? 17.302 13.013 -26.932 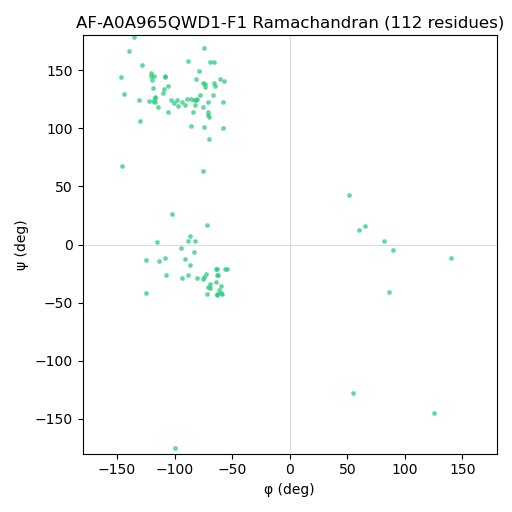1.00 89.12 91 GLY A N 1
ATOM 678 C CA . GLY A 1 91 ? 15.977 13.000 -27.556 1.00 89.12 91 GLY A CA 1
ATOM 679 C C . GLY A 1 91 ? 15.372 11.602 -27.717 1.00 89.12 91 GLY A C 1
ATOM 680 O O . GLY A 1 91 ? 14.285 11.477 -28.278 1.00 89.12 91 GLY A O 1
ATOM 681 N N . ALA A 1 92 ? 16.046 10.551 -27.241 1.00 91.25 92 ALA A N 1
ATOM 682 C CA . ALA A 1 92 ? 15.514 9.193 -27.251 1.00 91.25 92 ALA A CA 1
ATOM 683 C C . ALA A 1 92 ? 14.417 9.025 -26.188 1.00 91.25 92 ALA A C 1
ATOM 685 O O . ALA A 1 92 ? 14.590 9.454 -25.045 1.00 91.25 92 ALA A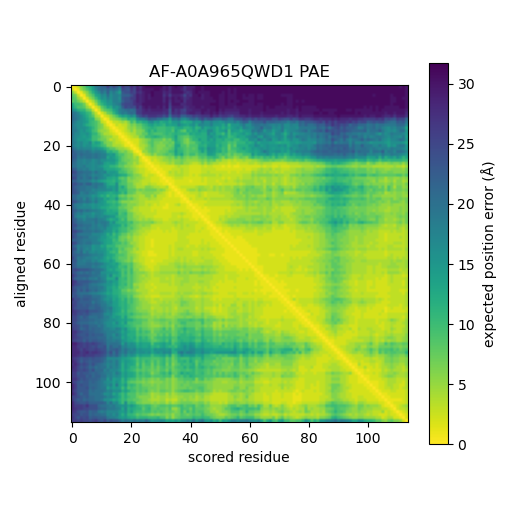 O 1
ATOM 686 N N . VAL A 1 93 ? 13.308 8.375 -26.559 1.00 90.56 93 VAL A N 1
ATOM 687 C CA . VAL A 1 93 ? 12.270 7.951 -25.609 1.00 90.56 93 VAL A CA 1
ATOM 688 C C . VAL A 1 93 ? 12.715 6.648 -24.962 1.00 90.56 93 VAL A C 1
ATOM 690 O O . VAL A 1 93 ? 13.016 5.674 -25.651 1.00 90.56 93 VAL A O 1
ATOM 693 N N . VAL A 1 94 ? 12.758 6.647 -23.638 1.00 90.00 94 VAL A N 1
ATOM 694 C CA . VAL A 1 94 ? 13.206 5.529 -22.819 1.00 90.00 94 VAL A CA 1
ATOM 695 C C . VAL A 1 94 ? 12.039 5.058 -21.959 1.00 90.00 94 VAL A C 1
ATOM 697 O O . VAL A 1 94 ? 11.422 5.857 -21.255 1.00 90.00 94 VAL A O 1
ATOM 700 N N . ASP A 1 95 ? 11.743 3.760 -22.019 1.00 90.81 95 ASP A N 1
ATOM 701 C CA . ASP A 1 95 ? 10.747 3.117 -21.162 1.00 90.81 95 ASP A CA 1
ATOM 702 C C . ASP A 1 95 ? 11.353 2.774 -19.796 1.00 90.81 95 ASP A C 1
ATOM 704 O O . ASP A 1 95 ? 12.329 2.027 -19.687 1.00 90.81 95 ASP A O 1
ATOM 708 N N . LYS A 1 96 ? 10.765 3.338 -18.743 1.00 90.44 96 LYS A N 1
ATOM 709 C CA . LYS A 1 96 ? 11.187 3.129 -17.360 1.00 90.44 96 LYS A CA 1
ATOM 710 C C . LYS A 1 96 ? 10.552 1.905 -16.721 1.00 90.44 96 LYS A C 1
ATOM 712 O O . LYS A 1 96 ? 11.121 1.421 -15.751 1.00 90.44 96 LYS A O 1
ATOM 717 N N . VAL A 1 97 ? 9.463 1.360 -17.267 1.00 90.81 97 VAL A N 1
ATOM 718 C CA . VAL A 1 97 ? 8.848 0.132 -16.735 1.00 90.81 97 VAL A CA 1
ATOM 719 C C . VAL A 1 97 ? 9.848 -1.022 -16.786 1.00 90.81 97 VAL A C 1
ATOM 721 O O . VAL A 1 97 ? 10.000 -1.755 -15.814 1.00 90.81 97 VAL A O 1
ATOM 724 N N . SER A 1 98 ? 10.608 -1.137 -17.881 1.00 88.56 98 SER A N 1
ATOM 725 C CA . SER A 1 98 ? 11.642 -2.170 -18.015 1.00 88.56 98 SER A CA 1
ATOM 726 C C . SER A 1 98 ? 12.961 -1.843 -17.303 1.00 88.56 98 SER A C 1
ATOM 728 O O . SER A 1 98 ? 13.693 -2.769 -16.956 1.00 88.56 98 SER A O 1
ATOM 730 N N . LEU A 1 99 ? 13.321 -0.565 -17.152 1.00 89.75 99 LEU A N 1
ATOM 731 C CA . LEU A 1 99 ? 14.633 -0.157 -16.624 1.00 89.75 99 LEU A CA 1
ATOM 732 C C . LEU A 1 99 ? 14.636 0.084 -15.112 1.00 89.75 99 LEU A C 1
ATOM 734 O O . LEU A 1 99 ? 15.679 -0.068 -14.481 1.00 89.75 99 LEU A O 1
ATOM 738 N N . ASP A 1 100 ? 13.497 0.477 -14.545 1.00 89.25 100 ASP A N 1
ATOM 739 C CA . ASP A 1 100 ? 13.312 0.728 -13.117 1.00 89.25 100 ASP A CA 1
ATOM 740 C C . ASP A 1 100 ? 11.885 0.341 -12.663 1.00 89.25 100 ASP A C 1
ATOM 742 O O . ASP A 1 100 ? 11.071 1.200 -12.306 1.00 89.25 100 ASP A O 1
ATOM 746 N N . PRO A 1 101 ? 11.553 -0.965 -12.672 1.00 88.00 101 PRO A N 1
ATOM 747 C CA . PRO A 1 101 ? 10.207 -1.454 -12.358 1.00 88.00 101 PRO A CA 1
ATOM 748 C C . PRO A 1 101 ? 9.758 -1.167 -10.916 1.00 88.00 101 PRO A C 1
ATOM 750 O O . PRO A 1 101 ? 8.565 -1.153 -10.625 1.00 88.00 101 PRO A O 1
ATOM 753 N N . ASN A 1 102 ? 10.692 -0.919 -9.993 1.00 87.19 102 ASN A N 1
ATOM 754 C CA . ASN A 1 102 ? 10.355 -0.634 -8.596 1.00 87.19 102 ASN A CA 1
ATOM 755 C C . ASN A 1 102 ? 9.782 0.777 -8.410 1.00 87.19 102 ASN A C 1
ATOM 757 O O . ASN A 1 102 ? 9.001 1.005 -7.488 1.00 87.19 102 ASN A O 1
ATOM 761 N N . ASN A 1 103 ? 10.167 1.719 -9.274 1.00 88.38 103 ASN A N 1
ATOM 762 C CA . ASN A 1 103 ? 9.711 3.109 -9.212 1.00 88.38 103 ASN A CA 1
ATOM 763 C C . ASN A 1 103 ? 8.736 3.472 -10.333 1.00 88.38 103 ASN A C 1
ATOM 765 O O . ASN A 1 103 ? 8.101 4.523 -10.261 1.00 88.38 103 ASN A O 1
ATOM 769 N N . ALA A 1 104 ? 8.588 2.609 -11.341 1.00 90.88 104 ALA A N 1
ATOM 770 C CA . ALA A 1 104 ? 7.615 2.752 -12.415 1.00 90.88 104 ALA A CA 1
ATOM 771 C C . ALA A 1 104 ? 6.192 2.410 -11.939 1.00 90.88 104 ALA A C 1
ATOM 773 O O . ALA A 1 104 ? 5.552 1.477 -12.418 1.00 90.88 104 ALA A O 1
ATOM 774 N N . ASN A 1 105 ? 5.692 3.195 -10.988 1.00 93.06 105 ASN A N 1
ATOM 775 C CA . ASN A 1 105 ? 4.343 3.113 -10.448 1.00 93.06 105 ASN A CA 1
ATOM 776 C C . ASN A 1 105 ? 3.765 4.515 -10.232 1.00 93.06 105 ASN A C 1
ATOM 778 O O . ASN A 1 105 ? 4.466 5.530 -10.284 1.00 93.06 105 ASN A O 1
ATOM 782 N N . ARG A 1 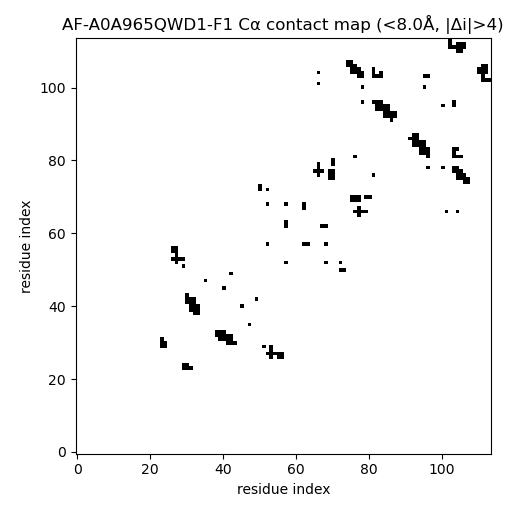106 ? 2.453 4.574 -10.007 1.00 92.56 106 ARG A N 1
ATOM 783 C CA . ARG A 1 106 ? 1.742 5.832 -9.817 1.00 92.56 106 ARG A CA 1
ATOM 784 C C . ARG A 1 106 ? 0.623 5.714 -8.797 1.00 92.56 106 ARG A C 1
ATOM 786 O O . ARG A 1 106 ? -0.284 4.902 -8.923 1.00 92.56 106 ARG A O 1
ATOM 793 N N . VAL A 1 107 ? 0.626 6.645 -7.855 1.00 92.75 107 VAL A N 1
ATOM 794 C CA . VAL A 1 107 ? -0.489 6.991 -6.981 1.00 92.75 107 VAL A CA 1
ATOM 795 C C . VAL A 1 107 ? -1.151 8.249 -7.530 1.00 92.75 107 VAL A C 1
ATOM 797 O O . VAL A 1 107 ? -0.524 9.308 -7.679 1.00 92.75 107 VAL A O 1
ATOM 800 N N . ARG A 1 108 ? -2.444 8.159 -7.847 1.00 90.25 108 ARG A N 1
ATOM 801 C CA . ARG A 1 108 ? -3.199 9.295 -8.387 1.00 90.25 108 ARG A CA 1
ATOM 802 C C . ARG A 1 108 ? -3.155 10.477 -7.410 1.00 90.25 108 ARG A C 1
ATOM 804 O O . ARG A 1 108 ? -3.604 10.375 -6.276 1.00 90.25 108 ARG A O 1
ATOM 811 N N . GLY A 1 109 ? -2.668 11.619 -7.893 1.00 88.25 109 GLY A N 1
ATOM 812 C CA . GLY A 1 109 ? -2.622 12.873 -7.136 1.00 88.25 109 GLY A CA 1
ATOM 813 C C . GLY A 1 109 ? -1.351 13.099 -6.311 1.00 88.25 109 GLY A C 1
ATOM 814 O O . GLY A 1 109 ? -1.219 14.188 -5.764 1.00 88.25 109 GLY A O 1
ATOM 815 N N . ILE A 1 110 ? -0.421 12.133 -6.247 1.00 88.69 110 ILE A N 1
ATOM 816 C CA . ILE A 1 110 ? 0.839 12.280 -5.491 1.00 88.69 110 ILE A CA 1
ATOM 817 C C . ILE A 1 110 ? 2.081 12.028 -6.360 1.00 88.69 110 ILE A C 1
ATOM 819 O O . ILE A 1 110 ? 3.020 12.814 -6.283 1.00 88.69 110 ILE A O 1
ATOM 823 N N . GLY A 1 111 ? 2.086 11.014 -7.232 1.00 88.00 111 GLY A N 1
ATOM 824 C CA . GLY A 1 111 ? 3.272 10.651 -8.024 1.00 88.00 111 GLY A CA 1
ATOM 825 C C . GLY A 1 111 ? 3.639 9.182 -7.838 1.00 88.00 111 GLY A C 1
ATOM 826 O O . GLY A 1 111 ? 2.738 8.364 -7.698 1.00 88.00 111 GLY A O 1
ATOM 827 N N . ASN A 1 112 ? 4.926 8.838 -7.848 1.00 89.00 112 ASN A N 1
ATOM 828 C CA . ASN A 1 112 ? 5.385 7.481 -7.537 1.00 89.00 112 ASN A CA 1
ATOM 829 C C . ASN A 1 112 ? 5.166 7.153 -6.045 1.00 89.00 112 ASN A C 1
ATOM 831 O O . ASN A 1 112 ? 5.057 8.045 -5.205 1.00 89.00 112 ASN A O 1
ATOM 835 N N . ALA A 1 113 ? 5.089 5.868 -5.711 1.00 81.75 113 ALA A N 1
ATOM 836 C CA . ALA A 1 113 ? 4.781 5.377 -4.366 1.00 81.75 113 ALA A CA 1
ATOM 837 C C . ALA A 1 113 ? 6.004 5.246 -3.429 1.00 81.75 113 ALA A C 1
ATOM 839 O O . ALA A 1 113 ? 5.859 4.688 -2.342 1.00 81.75 113 ALA A O 1
ATOM 840 N N . ASN A 1 114 ? 7.184 5.726 -3.847 1.00 65.50 114 ASN A N 1
ATOM 841 C CA . ASN A 1 114 ? 8.490 5.475 -3.215 1.00 65.50 114 ASN A CA 1
ATOM 842 C C . ASN A 1 114 ? 9.208 6.766 -2.804 1.00 65.50 114 ASN A C 1
ATOM 844 O O . ASN A 1 114 ? 9.256 7.691 -3.649 1.00 65.50 114 ASN A O 1
#

Solvent-accessible surface area (backbone atoms only — not comparable to full-atom values): 7625 Å² total; per-residue (Å²): 136,85,84,80,84,77,85,74,62,100,85,66,85,81,80,74,82,81,90,81,88,83,83,83,62,56,68,71,46,72,60,59,41,43,75,97,71,79,44,91,36,49,53,91,78,45,97,59,95,79,84,79,87,33,69,56,45,35,59,77,70,63,51,86,53,71,46,60,46,19,80,80,41,86,66,35,32,12,51,91,78,35,85,44,75,46,71,47,100,86,69,47,80,42,65,34,38,83,75,41,51,90,64,24,35,38,33,76,96,79,40,54,88,123

pLDDT: mean 85.12, std 12.9, range [35.56, 95.94]

Radius of gyration: 22.92 Å; Cα contacts (8 Å, |Δi|>4): 118; chains: 1; bounding box: 36×31×76 Å